Protein AF-A0A699ZZT6-F1 (afdb_monomer)

Sequence (70 aa):
MVGTRTIYERQIRETLGNNPDTSKALRLLMTQGKLARVGAGGRGDPFAYKATASGLDALQEMIINTSLAV

Nearest PDB structures (foldseek):
  5hs8-assembly1_A  TM=7.448E-01  e=2.063E-01  Bacillus subtilis subsp. subtilis str. 168
  1yyv-assembly1_B  TM=6.402E-01  e=9.941E-02  Salmonella enterica subsp. enterica serovar Typhimurium str. LT2
  4gcv-assembly6_K  TM=7.757E-01  e=3.071E-01  Pseudomonas aeruginosa PAO1
  4a5m-assembly1_B  TM=7.463E-01  e=3.071E-01  Bacillus subtilis
  4hqe-assembly1_A  TM=7.829E-01  e=5.581E-01  Staphylococcus aureus

Radius of gyration: 13.24 Å; Cα contacts (8 Å, |Δi|>4): 74; chains: 1; bounding box: 29×39×23 Å

Mean predicted aligned error: 5.68 Å

Secondary structure (DSSP, 8-state):
--SSS-EEHHHHHHHH-SSHHHHHHHHHHHHTTSEEEES-SSSSS--EEEE-HHHHHHHHHHHHHHHT--

pLDDT: mean 8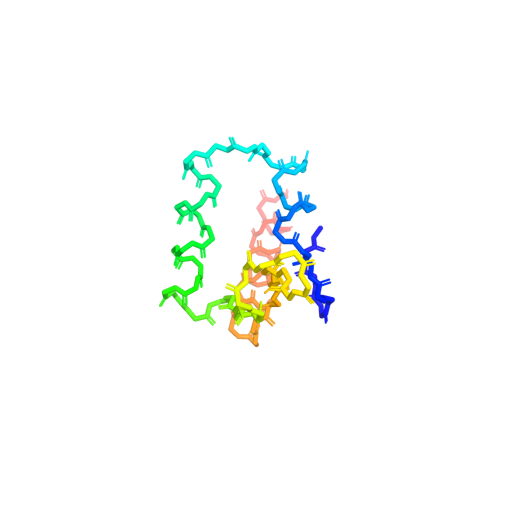7.34, std 11.7, range [44.72, 96.06]

Organism: Haematococcus lacustris (NCBI:txid44745)

Solvent-accessible surface area (backbone atoms only — not comparable to full-atom values): 4015 Å² total; per-residue (Å²): 133,74,51,98,46,79,42,43,50,67,60,51,28,73,73,75,41,87,49,71,64,53,55,48,51,54,50,50,36,36,76,70,52,23,35,46,78,43,65,85,60,43,97,91,34,50,36,27,38,30,49,30,71,64,28,50,52,55,49,51,53,50,50,53,57,57,69,73,73,114

InterPro domains:
  IPR057523 HTH three-helical bundle domain [PF25370] (9-28)

Structure (mmCIF, N/CA/C/O backbone):
data_AF-A0A699ZZT6-F1
#
_entry.id   AF-A0A699ZZT6-F1
#
loop_
_a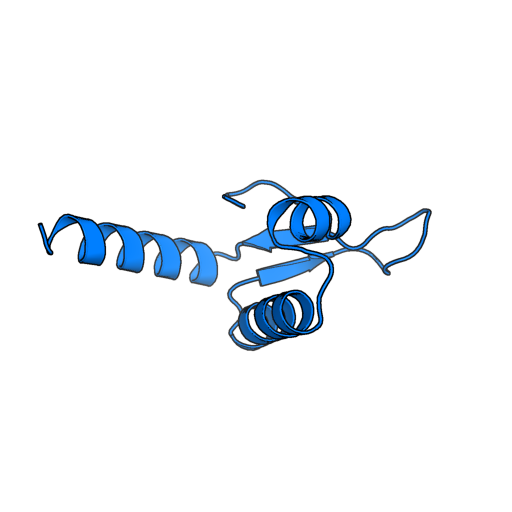tom_site.group_PDB
_atom_site.id
_atom_site.type_symbol
_atom_site.label_atom_id
_atom_site.label_alt_id
_atom_site.label_comp_id
_atom_site.label_asym_id
_atom_site.label_entity_id
_atom_site.label_seq_id
_atom_site.pdbx_PDB_ins_code
_atom_site.Cartn_x
_atom_site.Cartn_y
_atom_site.Cartn_z
_atom_site.occupancy
_atom_site.B_iso_or_equiv
_atom_site.auth_seq_id
_atom_site.auth_comp_id
_atom_site.auth_asym_id
_atom_site.auth_atom_id
_atom_site.pdbx_PDB_model_num
ATOM 1 N N . MET A 1 1 ? -4.868 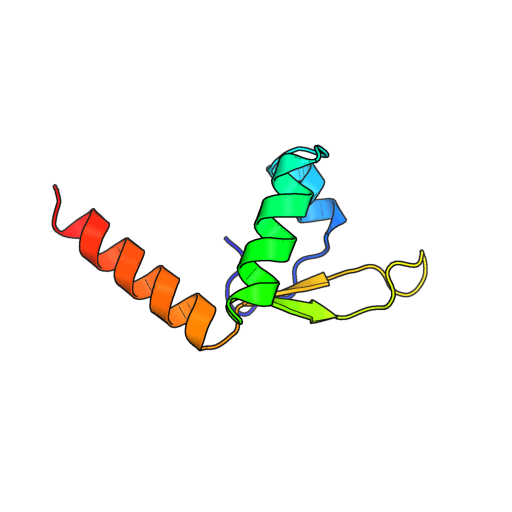6.717 -7.231 1.00 44.72 1 MET A N 1
ATOM 2 C CA . MET A 1 1 ? -5.259 6.324 -5.859 1.00 44.72 1 MET A CA 1
ATOM 3 C C . MET A 1 1 ? -5.237 4.810 -5.734 1.00 44.72 1 MET A C 1
ATOM 5 O O . MET A 1 1 ? -5.819 4.135 -6.575 1.00 44.72 1 MET A O 1
ATOM 9 N N . VAL A 1 2 ? -4.559 4.278 -4.716 1.00 45.19 2 VAL A N 1
ATOM 10 C CA . VAL A 1 2 ? -4.613 2.849 -4.374 1.00 45.19 2 VAL A CA 1
ATOM 11 C C . VAL A 1 2 ? -5.824 2.647 -3.454 1.00 45.19 2 VAL A C 1
ATOM 13 O O . VAL A 1 2 ? -5.738 2.936 -2.269 1.00 45.19 2 VAL A O 1
ATOM 16 N N . GLY A 1 3 ? -6.979 2.273 -4.015 1.00 60.38 3 GLY A N 1
ATOM 17 C CA . GLY A 1 3 ? -8.180 1.895 -3.246 1.00 60.38 3 GLY A CA 1
ATOM 18 C C . GLY A 1 3 ? -8.115 0.436 -2.763 1.00 60.38 3 GLY A C 1
ATOM 19 O O . GLY A 1 3 ? -7.055 -0.044 -2.375 1.00 60.38 3 GLY A O 1
ATOM 20 N N . THR A 1 4 ? -9.212 -0.326 -2.896 1.00 61.84 4 THR A N 1
ATOM 21 C CA . THR A 1 4 ? -9.267 -1.796 -2.668 1.00 61.84 4 THR A CA 1
ATOM 22 C C . THR A 1 4 ? -8.423 -2.626 -3.653 1.00 61.84 4 THR A C 1
ATOM 24 O O . THR A 1 4 ? -8.356 -3.854 -3.560 1.00 61.84 4 THR A O 1
ATOM 27 N N . ARG A 1 5 ? -7.771 -1.974 -4.621 1.00 78.50 5 ARG A N 1
ATOM 28 C CA . ARG A 1 5 ? -6.953 -2.605 -5.659 1.00 78.50 5 ARG A CA 1
ATOM 29 C C . ARG A 1 5 ? -5.530 -2.867 -5.176 1.00 78.50 5 ARG A C 1
ATOM 31 O O . ARG A 1 5 ? -4.897 -2.012 -4.569 1.00 78.50 5 ARG A O 1
ATOM 38 N N . THR A 1 6 ? -5.011 -4.032 -5.547 1.00 86.75 6 THR A N 1
ATOM 39 C CA . THR A 1 6 ? -3.579 -4.337 -5.496 1.00 86.75 6 THR A CA 1
ATOM 40 C C . THR A 1 6 ? -2.837 -3.467 -6.506 1.00 86.75 6 THR A C 1
ATOM 42 O O . THR A 1 6 ? -3.193 -3.488 -7.684 1.00 86.75 6 THR A O 1
ATOM 45 N N . ILE A 1 7 ? -1.810 -2.736 -6.075 1.00 92.12 7 ILE A N 1
ATOM 46 C CA . ILE A 1 7 ? -0.984 -1.904 -6.961 1.00 92.12 7 ILE A CA 1
ATOM 47 C C . ILE A 1 7 ? 0.474 -2.322 -6.835 1.00 92.12 7 ILE A C 1
ATOM 49 O O . ILE A 1 7 ? 1.011 -2.391 -5.731 1.00 92.12 7 ILE A O 1
ATOM 53 N N . TYR A 1 8 ? 1.115 -2.606 -7.966 1.00 92.62 8 TYR A N 1
ATOM 54 C CA . TYR A 1 8 ? 2.507 -3.044 -7.979 1.00 92.62 8 TYR A CA 1
ATOM 55 C C . TYR A 1 8 ? 3.457 -1.884 -7.706 1.00 92.62 8 TYR A C 1
ATOM 57 O O . TYR A 1 8 ? 3.240 -0.765 -8.168 1.00 92.62 8 TYR A O 1
ATOM 65 N N . GLU A 1 9 ? 4.566 -2.165 -7.023 1.00 92.19 9 GLU A N 1
ATOM 66 C CA . GLU A 1 9 ? 5.567 -1.151 -6.686 1.00 92.19 9 GLU A CA 1
ATOM 67 C C . GLU A 1 9 ? 6.104 -0.427 -7.923 1.00 92.19 9 GLU A C 1
ATOM 69 O O . GLU A 1 9 ? 6.328 0.780 -7.888 1.00 92.19 9 GLU A O 1
ATOM 74 N N . ARG A 1 10 ? 6.242 -1.148 -9.044 1.00 92.12 10 ARG A N 1
ATOM 75 C CA . ARG A 1 10 ? 6.632 -0.553 -10.326 1.00 92.12 10 ARG A CA 1
ATOM 76 C C . ARG A 1 10 ? 5.688 0.582 -10.726 1.00 92.12 10 ARG A C 1
ATOM 78 O O . ARG A 1 10 ? 6.166 1.663 -11.034 1.00 92.12 10 ARG A O 1
ATOM 85 N N . GLN A 1 11 ? 4.375 0.370 -10.640 1.00 93.25 11 GLN A N 1
ATOM 86 C CA . GLN A 1 11 ? 3.378 1.383 -11.004 1.00 93.25 11 GLN A CA 1
ATOM 87 C C . GLN A 1 11 ? 3.443 2.595 -10.068 1.00 93.25 11 GLN A C 1
ATOM 89 O O . GLN A 1 11 ? 3.305 3.738 -10.502 1.00 93.25 11 GLN A O 1
ATOM 94 N N . ILE A 1 12 ? 3.690 2.354 -8.776 1.00 92.62 12 ILE A N 1
ATOM 95 C CA . ILE A 1 12 ? 3.872 3.425 -7.788 1.00 92.62 12 ILE A CA 1
ATOM 96 C C . ILE A 1 12 ? 5.096 4.267 -8.157 1.00 92.62 12 ILE A C 1
ATOM 98 O O . ILE A 1 12 ? 5.005 5.489 -8.185 1.00 92.62 12 ILE A O 1
ATOM 102 N N . ARG A 1 13 ? 6.219 3.626 -8.495 1.00 93.31 13 ARG A N 1
ATOM 103 C CA . ARG A 1 13 ? 7.469 4.297 -8.882 1.00 93.31 13 ARG A CA 1
ATOM 104 C C . ARG A 1 13 ? 7.380 5.001 -10.234 1.00 93.31 13 ARG A C 1
ATOM 106 O O . ARG A 1 13 ? 7.987 6.050 -10.397 1.00 93.31 13 ARG A O 1
ATOM 113 N N . GLU A 1 14 ? 6.623 4.461 -11.184 1.00 94.25 14 GLU A N 1
ATOM 114 C CA . GLU A 1 14 ? 6.334 5.131 -12.459 1.00 94.25 14 GLU A CA 1
ATOM 115 C C . GLU A 1 14 ? 5.512 6.408 -12.244 1.00 94.25 14 GLU A C 1
ATOM 117 O O . GLU A 1 14 ? 5.728 7.399 -12.932 1.00 94.25 14 GLU A O 1
ATOM 122 N N . THR A 1 15 ? 4.609 6.407 -11.258 1.00 93.50 15 THR A N 1
ATOM 123 C CA . THR A 1 15 ? 3.721 7.549 -10.986 1.00 93.50 15 THR A CA 1
ATOM 124 C C . THR A 1 15 ? 4.358 8.603 -10.073 1.00 93.50 15 THR A C 1
ATOM 126 O O . THR A 1 15 ? 4.207 9.795 -10.313 1.00 93.50 15 THR A O 1
ATOM 129 N N . LEU A 1 16 ? 5.039 8.181 -9.002 1.00 91.44 16 LEU A N 1
ATOM 130 C CA . LEU A 1 16 ? 5.582 9.059 -7.950 1.00 91.44 16 LEU A CA 1
ATOM 131 C C . LEU A 1 16 ? 7.092 9.312 -8.082 1.00 91.44 16 LEU A C 1
ATOM 133 O O . LEU A 1 16 ? 7.654 10.150 -7.377 1.00 91.44 16 LEU A O 1
ATOM 137 N N . GLY A 1 17 ? 7.749 8.588 -8.986 1.00 91.69 17 GLY A N 1
ATOM 138 C CA . GLY A 1 17 ? 9.190 8.615 -9.178 1.00 91.69 17 GLY A CA 1
ATOM 139 C C . GLY A 1 17 ? 9.904 7.462 -8.472 1.00 91.69 17 GLY A C 1
ATOM 140 O O . GLY A 1 17 ? 9.581 7.048 -7.358 1.00 91.69 17 GLY A O 1
ATOM 141 N N . ASN A 1 18 ? 10.942 6.942 -9.126 1.00 93.00 18 ASN A N 1
ATOM 142 C CA . ASN A 1 18 ? 11.815 5.934 -8.540 1.00 93.00 18 ASN A CA 1
ATOM 143 C C . ASN A 1 18 ? 12.902 6.592 -7.675 1.00 93.00 18 ASN A C 1
ATOM 145 O O . ASN A 1 18 ? 14.059 6.677 -8.078 1.00 93.00 18 ASN A O 1
ATOM 149 N N . ASN A 1 19 ? 12.522 7.085 -6.495 1.00 92.94 19 ASN A N 1
ATOM 150 C CA . ASN A 1 19 ? 13.421 7.795 -5.584 1.00 92.94 19 ASN A CA 1
ATOM 151 C C . ASN A 1 19 ? 13.378 7.220 -4.149 1.00 92.94 19 ASN A C 1
ATOM 153 O O . ASN A 1 19 ? 12.470 6.451 -3.799 1.00 92.94 19 ASN A O 1
ATOM 157 N N . PRO A 1 20 ? 14.371 7.556 -3.301 1.00 93.81 20 PRO A N 1
ATOM 158 C CA . PRO A 1 20 ? 14.397 7.132 -1.903 1.00 93.81 20 PRO A CA 1
ATOM 159 C C . PRO A 1 20 ? 13.179 7.602 -1.105 1.00 93.81 20 PRO A C 1
ATOM 161 O O . PRO A 1 20 ? 12.750 6.900 -0.191 1.00 93.81 20 PRO A O 1
ATOM 164 N N . ASP A 1 21 ? 12.606 8.754 -1.449 1.00 94.06 21 ASP A N 1
ATOM 165 C CA . ASP A 1 21 ? 11.475 9.330 -0.722 1.00 94.06 21 ASP A CA 1
ATOM 166 C C . ASP A 1 21 ? 10.199 8.510 -0.912 1.00 94.06 21 ASP A C 1
ATOM 168 O O . ASP A 1 21 ? 9.498 8.234 0.058 1.00 94.06 21 ASP A O 1
ATOM 172 N N . THR A 1 22 ? 9.969 7.983 -2.115 1.00 94.31 22 THR A N 1
ATOM 173 C CA . THR A 1 22 ? 8.878 7.040 -2.400 1.00 94.31 22 THR A CA 1
ATOM 174 C C . THR A 1 22 ? 9.036 5.766 -1.572 1.00 94.31 22 THR A C 1
ATOM 176 O O . THR A 1 22 ? 8.082 5.301 -0.947 1.00 94.31 22 THR A O 1
ATOM 179 N N . SER A 1 23 ? 10.257 5.229 -1.479 1.00 92.75 23 SER A N 1
ATOM 180 C CA . SER A 1 23 ? 10.544 4.063 -0.631 1.00 92.75 23 SER A CA 1
ATOM 181 C C . SER A 1 23 ? 10.302 4.358 0.857 1.00 92.75 23 SER A C 1
ATOM 183 O O . SER A 1 23 ? 9.747 3.519 1.570 1.00 92.75 23 SER A O 1
ATOM 185 N N . LYS A 1 24 ? 10.692 5.547 1.337 1.00 95.69 24 LYS A N 1
ATOM 186 C CA . LYS A 1 24 ? 10.463 5.981 2.724 1.00 95.69 24 LYS A CA 1
ATOM 187 C C . LYS A 1 24 ? 8.977 6.155 3.016 1.00 95.69 24 LYS A C 1
ATOM 189 O O . LYS A 1 24 ? 8.518 5.676 4.048 1.00 95.69 24 LYS A O 1
ATOM 194 N N . ALA A 1 25 ? 8.227 6.778 2.111 1.00 95.06 25 ALA A N 1
ATOM 195 C CA . ALA A 1 25 ? 6.788 6.970 2.249 1.00 95.06 25 ALA A CA 1
ATOM 196 C C . ALA A 1 25 ? 6.054 5.624 2.332 1.00 95.06 25 ALA A C 1
ATOM 198 O O . ALA A 1 25 ? 5.273 5.408 3.258 1.00 95.06 25 ALA A O 1
ATOM 199 N N . LEU A 1 26 ? 6.371 4.680 1.438 1.00 93.94 26 LEU A N 1
AT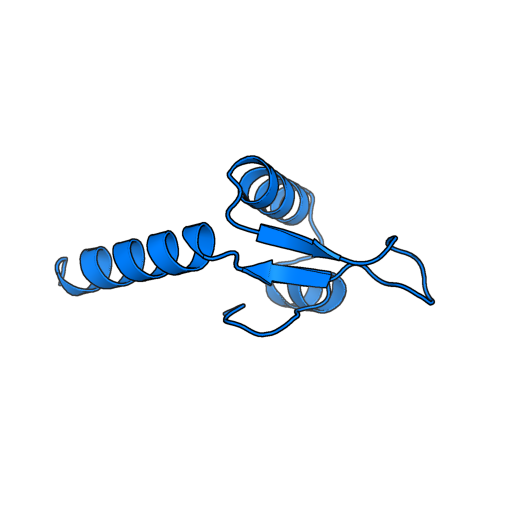OM 200 C CA . LEU A 1 26 ? 5.812 3.325 1.484 1.00 93.94 26 LEU A CA 1
ATOM 201 C C . LEU A 1 26 ? 6.137 2.626 2.806 1.00 93.94 26 LEU A C 1
ATOM 203 O O . LEU A 1 26 ? 5.247 2.057 3.435 1.00 93.94 26 LEU A O 1
ATOM 207 N N . ARG A 1 27 ? 7.391 2.712 3.266 1.00 95.25 27 ARG A N 1
ATOM 208 C CA . ARG A 1 27 ? 7.806 2.119 4.542 1.00 95.25 27 ARG A CA 1
ATOM 209 C C . ARG A 1 27 ? 7.071 2.741 5.727 1.00 95.25 27 ARG A C 1
ATOM 211 O O . ARG A 1 27 ? 6.614 2.004 6.591 1.00 95.25 27 ARG A O 1
ATOM 218 N N . LEU A 1 28 ? 6.924 4.063 5.763 1.00 96.06 28 LEU A N 1
ATOM 219 C CA . LEU A 1 28 ? 6.196 4.764 6.822 1.00 96.06 28 LEU A CA 1
ATOM 220 C C . LEU A 1 28 ? 4.724 4.348 6.861 1.00 96.06 28 LEU A C 1
ATOM 222 O O . LEU A 1 28 ? 4.217 4.020 7.929 1.00 96.06 28 LEU A O 1
ATOM 226 N N . LEU A 1 29 ? 4.058 4.295 5.707 1.00 94.62 29 LEU A N 1
ATOM 227 C CA . LEU A 1 29 ? 2.662 3.864 5.615 1.00 94.62 29 LEU A CA 1
ATOM 228 C C . LEU A 1 29 ? 2.475 2.400 6.037 1.00 94.62 29 LEU A C 1
ATOM 230 O O . LEU A 1 29 ? 1.474 2.072 6.672 1.00 94.62 29 LEU A O 1
ATOM 234 N N . MET A 1 30 ? 3.438 1.527 5.734 1.00 95.12 30 MET A N 1
ATOM 235 C CA . MET A 1 30 ? 3.438 0.148 6.230 1.00 95.12 30 MET A CA 1
ATOM 236 C C . MET A 1 30 ? 3.634 0.079 7.747 1.00 95.12 30 MET A C 1
ATOM 238 O O . MET A 1 30 ? 2.885 -0.619 8.421 1.00 95.12 30 MET A O 1
ATOM 242 N N . THR A 1 31 ? 4.606 0.815 8.299 1.00 96.00 31 THR A N 1
ATOM 243 C CA . THR A 1 31 ? 4.850 0.867 9.751 1.00 96.00 31 THR A CA 1
ATOM 244 C C . THR A 1 31 ? 3.636 1.406 10.508 1.00 96.00 31 THR A C 1
ATOM 246 O O . THR A 1 31 ? 3.329 0.932 11.594 1.00 96.00 31 THR A O 1
ATOM 249 N N . GLN A 1 32 ? 2.914 2.362 9.921 1.00 95.19 32 GLN A N 1
ATOM 250 C CA . GLN A 1 32 ? 1.664 2.896 10.468 1.00 95.19 32 GLN A CA 1
ATOM 251 C C . GLN A 1 32 ? 0.464 1.952 10.283 1.00 95.19 32 GLN A C 1
ATOM 253 O O . GLN A 1 32 ? -0.647 2.313 10.6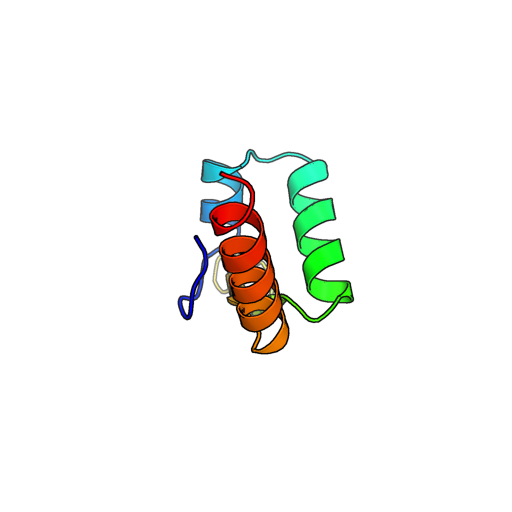53 1.00 95.19 32 GLN A O 1
ATOM 258 N N . GLY A 1 33 ? 0.646 0.779 9.670 1.00 94.88 33 GLY A N 1
ATOM 259 C CA . GLY A 1 33 ? -0.431 -0.182 9.435 1.00 94.88 33 GLY A CA 1
ATOM 260 C C . GLY A 1 33 ? -1.451 0.252 8.380 1.00 94.88 33 GLY A C 1
ATOM 261 O O . GLY A 1 33 ? -2.502 -0.371 8.270 1.00 94.88 33 GLY A O 1
ATOM 262 N N . LYS A 1 34 ? -1.158 1.292 7.587 1.00 94.25 34 LYS A N 1
ATOM 263 C CA . LYS A 1 34 ? -2.043 1.837 6.539 1.00 94.25 34 LYS A CA 1
ATOM 264 C C . LYS A 1 34 ? -1.913 1.098 5.208 1.00 94.25 34 LYS A C 1
ATOM 266 O O . LYS A 1 34 ? -2.846 1.078 4.408 1.00 94.25 34 LYS A O 1
ATOM 271 N N . LEU A 1 35 ? -0.751 0.492 4.966 1.00 94.94 35 LEU A N 1
ATOM 272 C CA . LEU A 1 35 ? -0.490 -0.343 3.797 1.00 94.94 35 LEU A CA 1
ATOM 273 C C . LEU A 1 35 ? -0.061 -1.746 4.210 1.00 94.94 35 LEU A C 1
ATOM 275 O O . LEU A 1 35 ? 0.793 -1.919 5.077 1.00 94.94 35 LEU A O 1
ATOM 279 N N . ALA A 1 36 ? -0.585 -2.736 3.499 1.00 93.62 36 ALA A N 1
ATOM 280 C CA . ALA A 1 36 ? -0.068 -4.093 3.497 1.00 93.62 36 ALA A CA 1
ATOM 281 C C . ALA A 1 36 ? 0.727 -4.328 2.210 1.00 93.62 36 ALA A C 1
ATOM 283 O O . ALA A 1 36 ? 0.269 -3.980 1.117 1.00 93.62 36 ALA A O 1
ATOM 284 N N . ARG A 1 37 ? 1.909 -4.936 2.342 1.00 93.88 37 ARG A N 1
ATOM 285 C CA . ARG A 1 37 ? 2.723 -5.380 1.208 1.00 93.88 37 ARG A CA 1
ATOM 286 C C . ARG A 1 37 ? 2.549 -6.878 1.007 1.00 93.88 37 ARG A C 1
ATOM 288 O O . ARG A 1 37 ? 2.615 -7.640 1.966 1.00 93.88 37 ARG A O 1
ATOM 295 N N . VAL A 1 38 ? 2.381 -7.277 -0.243 1.00 90.69 38 VAL A N 1
ATOM 296 C CA . VAL A 1 38 ? 2.354 -8.668 -0.692 1.00 90.69 38 VAL A CA 1
ATOM 297 C C . VAL A 1 38 ? 3.451 -8.900 -1.730 1.00 90.69 38 VAL A C 1
ATOM 299 O O . VAL A 1 38 ? 3.931 -7.952 -2.357 1.00 90.69 38 VAL A O 1
ATOM 302 N N . GLY A 1 39 ? 3.841 -10.162 -1.884 1.00 89.50 39 GLY A N 1
ATOM 303 C CA . GLY A 1 39 ? 4.916 -10.599 -2.769 1.00 89.50 39 GLY A CA 1
ATOM 304 C C . GLY A 1 39 ? 6.317 -10.485 -2.158 1.00 89.50 39 GLY A C 1
ATOM 305 O O . GLY A 1 39 ? 6.530 -9.777 -1.169 1.00 89.50 39 GLY A O 1
ATOM 306 N N . ALA A 1 40 ? 7.275 -11.201 -2.745 1.00 88.12 40 ALA A N 1
ATOM 307 C CA . ALA A 1 40 ? 8.666 -11.294 -2.294 1.00 88.12 40 ALA A CA 1
ATOM 308 C C . ALA A 1 40 ? 9.623 -10.273 -2.948 1.00 88.12 40 ALA A C 1
ATOM 310 O O . ALA A 1 40 ? 10.775 -10.160 -2.532 1.00 88.12 40 ALA A O 1
ATOM 311 N N . GLY A 1 41 ? 9.168 -9.520 -3.956 1.00 83.50 41 GLY A N 1
ATOM 312 C CA . GLY A 1 41 ? 9.967 -8.501 -4.649 1.00 83.50 41 GLY A CA 1
ATOM 313 C C . GLY A 1 41 ? 10.791 -9.021 -5.832 1.00 83.50 41 GLY A C 1
ATOM 314 O O . GLY A 1 41 ? 11.632 -8.295 -6.359 1.00 83.50 41 GLY A O 1
ATOM 315 N N . GLY A 1 42 ? 10.560 -10.263 -6.265 1.00 85.94 42 GLY A N 1
ATOM 316 C CA . GLY A 1 42 ? 11.246 -10.887 -7.400 1.00 85.94 42 GLY A CA 1
ATOM 317 C C . GLY A 1 42 ? 10.513 -10.700 -8.733 1.00 85.94 42 GLY A C 1
ATOM 318 O O . GLY A 1 42 ? 9.367 -10.266 -8.780 1.00 85.94 42 GLY A O 1
ATOM 319 N N . ARG A 1 43 ? 11.147 -11.092 -9.850 1.00 82.69 43 ARG A N 1
ATOM 320 C CA . ARG A 1 43 ? 10.536 -11.007 -11.197 1.00 82.69 43 ARG A CA 1
ATOM 321 C C . ARG A 1 43 ? 9.245 -11.831 -11.324 1.00 82.69 43 ARG A C 1
ATOM 323 O O . ARG A 1 43 ? 8.351 -11.417 -12.053 1.00 82.69 43 ARG A O 1
ATOM 330 N N . GLY A 1 44 ? 9.172 -12.974 -10.638 1.00 86.50 44 GLY A N 1
ATOM 331 C CA . GLY A 1 44 ? 7.993 -13.850 -10.611 1.00 86.50 44 GLY A CA 1
ATOM 332 C C . GLY A 1 44 ? 6.981 -13.523 -9.510 1.00 86.50 44 GLY A C 1
ATOM 333 O O . GLY A 1 44 ? 5.850 -13.982 -9.590 1.00 86.50 44 GLY A O 1
ATOM 334 N N . ASP A 1 45 ? 7.370 -12.723 -8.515 1.00 87.88 45 ASP A N 1
ATOM 335 C CA . ASP A 1 45 ? 6.516 -12.338 -7.388 1.00 87.88 45 ASP A CA 1
ATOM 336 C C . ASP A 1 45 ? 6.848 -10.900 -6.944 1.00 87.88 45 ASP A C 1
ATOM 338 O O . ASP A 1 45 ? 7.541 -10.681 -5.941 1.00 87.88 45 ASP A O 1
ATOM 342 N N . PRO A 1 46 ? 6.481 -9.901 -7.767 1.00 90.00 46 PRO A N 1
ATOM 343 C CA . PRO A 1 46 ? 6.842 -8.512 -7.529 1.00 90.00 46 PRO A CA 1
ATOM 344 C C . PRO A 1 46 ? 6.095 -7.946 -6.323 1.00 90.00 46 PRO A C 1
ATOM 346 O O . PRO A 1 46 ? 4.964 -8.334 -6.033 1.00 90.00 46 PRO A O 1
ATOM 349 N N . PHE A 1 47 ? 6.696 -6.955 -5.660 1.00 93.62 47 PHE A N 1
ATOM 350 C CA . PHE A 1 47 ? 6.009 -6.268 -4.574 1.00 93.62 47 PHE A CA 1
ATOM 351 C C . PHE A 1 47 ? 4.743 -5.584 -5.070 1.00 93.62 47 PHE A C 1
ATOM 353 O O . PHE A 1 47 ? 4.750 -4.855 -6.071 1.00 93.62 47 PHE A O 1
ATOM 360 N N . ALA A 1 48 ? 3.672 -5.782 -4.315 1.00 92.94 48 ALA A N 1
ATOM 361 C CA . ALA A 1 48 ? 2.435 -5.060 -4.489 1.00 92.94 48 ALA A CA 1
ATOM 362 C C . ALA A 1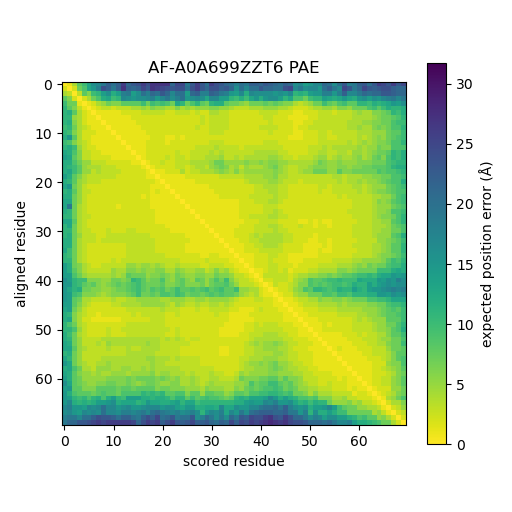 48 ? 1.868 -4.604 -3.148 1.00 92.94 48 ALA A C 1
ATOM 364 O O . ALA A 1 48 ? 2.149 -5.177 -2.097 1.00 92.94 48 ALA A O 1
ATOM 365 N N . TYR A 1 49 ? 1.062 -3.555 -3.199 1.00 93.94 49 TYR A N 1
ATOM 366 C CA . TYR A 1 49 ? 0.548 -2.857 -2.037 1.00 93.94 49 TYR A CA 1
ATOM 367 C C . TYR A 1 49 ? -0.971 -2.797 -2.077 1.00 93.94 49 TYR A C 1
ATOM 369 O O . TYR A 1 49 ? -1.573 -2.640 -3.144 1.00 93.94 49 TYR A O 1
ATOM 377 N N . LYS A 1 50 ? -1.578 -2.908 -0.897 1.00 93.06 50 LYS A N 1
ATOM 378 C CA . LYS A 1 50 ? -3.010 -2.707 -0.667 1.00 93.06 50 LYS A CA 1
ATOM 379 C C . LYS A 1 50 ? -3.214 -1.785 0.523 1.00 93.06 50 LYS A C 1
ATOM 381 O O . LYS A 1 50 ? -2.499 -1.907 1.519 1.00 93.06 50 LYS A O 1
ATOM 386 N N . ALA A 1 51 ? -4.210 -0.910 0.433 1.00 92.81 51 ALA A N 1
ATOM 387 C CA . ALA A 1 51 ? -4.692 -0.181 1.595 1.00 92.81 51 ALA A CA 1
ATOM 388 C C . ALA A 1 51 ? -5.310 -1.159 2.602 1.00 92.81 51 ALA A C 1
ATOM 390 O O . ALA A 1 51 ? -6.037 -2.081 2.226 1.00 92.81 51 ALA A O 1
ATOM 391 N N . THR A 1 52 ? -4.989 -0.977 3.877 1.00 93.25 52 THR A N 1
ATOM 392 C CA . THR A 1 52 ? -5.694 -1.647 4.975 1.00 93.25 52 THR A CA 1
ATOM 393 C C . THR A 1 52 ? -6.966 -0.871 5.314 1.00 93.25 52 THR A C 1
ATOM 395 O O . THR A 1 52 ? -7.155 0.243 4.826 1.00 93.25 52 THR A O 1
ATOM 398 N N . ALA A 1 53 ? -7.818 -1.419 6.187 1.00 91.25 53 ALA A N 1
ATOM 399 C CA . ALA A 1 53 ? -8.973 -0.683 6.711 1.00 91.25 53 ALA A CA 1
ATOM 400 C C . ALA A 1 53 ? -8.547 0.670 7.311 1.00 91.25 53 ALA A C 1
ATOM 402 O O . ALA A 1 53 ? -8.995 1.709 6.848 1.00 91.25 53 ALA A O 1
ATOM 403 N N . SER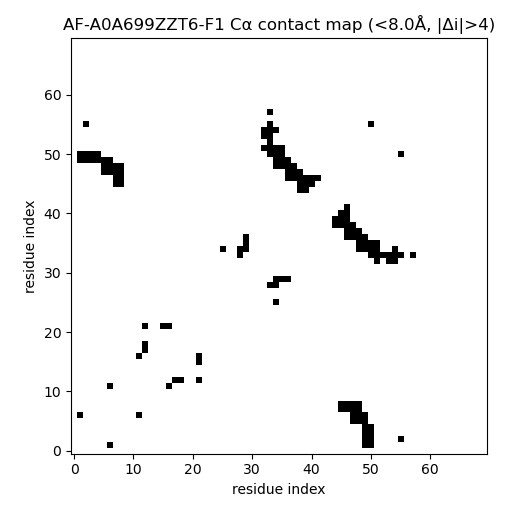 A 1 54 ? -7.541 0.666 8.195 1.00 92.38 54 SER A N 1
ATOM 404 C CA . SER A 1 54 ? -6.983 1.892 8.786 1.00 92.38 54 SER A CA 1
ATOM 405 C C . SER A 1 54 ? -6.438 2.881 7.745 1.00 92.38 54 SER A C 1
ATOM 407 O O . SER A 1 54 ? -6.557 4.093 7.912 1.00 92.38 54 SER A O 1
ATOM 409 N N . GLY A 1 55 ? -5.848 2.388 6.650 1.00 92.19 55 GLY A N 1
ATOM 410 C CA . GLY A 1 55 ? -5.397 3.244 5.552 1.00 92.19 55 GLY A CA 1
ATOM 411 C C . GLY A 1 55 ? -6.544 3.899 4.780 1.00 92.19 55 GLY A C 1
ATOM 412 O O . GLY A 1 55 ? -6.415 5.052 4.372 1.00 92.19 55 GLY A O 1
ATOM 413 N N . LEU A 1 56 ? -7.655 3.183 4.588 1.00 90.31 56 LEU A N 1
ATOM 414 C CA . LEU A 1 56 ? -8.859 3.708 3.942 1.00 90.31 56 LEU A CA 1
ATOM 415 C C . LEU A 1 56 ? -9.579 4.719 4.839 1.00 90.31 56 LEU A C 1
ATOM 417 O O . LEU A 1 56 ? -9.950 5.782 4.348 1.00 90.31 56 LEU A O 1
ATOM 421 N N . ASP A 1 57 ? -9.689 4.431 6.135 1.00 91.69 57 ASP A N 1
ATOM 422 C CA . ASP A 1 57 ? -10.288 5.339 7.117 1.00 91.69 57 ASP A CA 1
ATOM 423 C C . ASP A 1 57 ? -9.513 6.662 7.168 1.00 91.69 57 ASP A C 1
ATOM 425 O O . ASP A 1 57 ? -10.092 7.733 7.007 1.00 91.69 57 ASP A O 1
ATOM 429 N N . ALA A 1 58 ? -8.179 6.595 7.251 1.00 89.56 58 ALA A N 1
ATOM 430 C CA . ALA A 1 58 ? -7.326 7.784 7.242 1.00 89.56 58 ALA A CA 1
ATOM 431 C C . ALA A 1 58 ? -7.447 8.600 5.941 1.00 89.56 58 ALA A C 1
ATOM 433 O O . ALA A 1 58 ? -7.357 9.828 5.961 1.00 89.56 58 ALA A O 1
ATOM 434 N N . LEU A 1 59 ? -7.641 7.938 4.793 1.00 88.00 59 LEU A N 1
ATOM 435 C CA . LEU A 1 59 ? -7.911 8.630 3.530 1.00 88.00 59 LEU A CA 1
ATOM 436 C C . LEU A 1 59 ? -9.279 9.310 3.547 1.00 88.00 59 LEU A C 1
ATOM 438 O O . LEU A 1 59 ? -9.393 10.439 3.078 1.00 88.00 59 LEU A O 1
ATOM 442 N N . GLN A 1 60 ? -10.302 8.649 4.084 1.00 88.75 60 GLN A N 1
ATOM 443 C CA . GLN A 1 60 ? -11.644 9.208 4.184 1.00 88.75 60 GLN A CA 1
ATOM 444 C C . GLN A 1 60 ? -11.678 10.424 5.116 1.00 88.75 60 GLN A C 1
ATOM 446 O O . GLN A 1 60 ? -12.227 11.456 4.737 1.00 88.75 60 GLN A O 1
ATOM 451 N N . GLU A 1 61 ? -11.020 10.348 6.274 1.00 87.81 61 GLU A N 1
ATOM 452 C CA . GLU A 1 61 ? -10.830 11.485 7.182 1.00 87.81 61 GLU A CA 1
ATOM 453 C C . GLU A 1 61 ? -10.119 12.652 6.487 1.00 87.81 61 GLU A C 1
ATOM 455 O O . GLU A 1 61 ? -10.575 13.794 6.563 1.00 87.81 61 GLU A O 1
ATOM 460 N N . MET A 1 62 ? -9.035 12.372 5.755 1.00 86.94 62 MET A N 1
ATOM 461 C CA 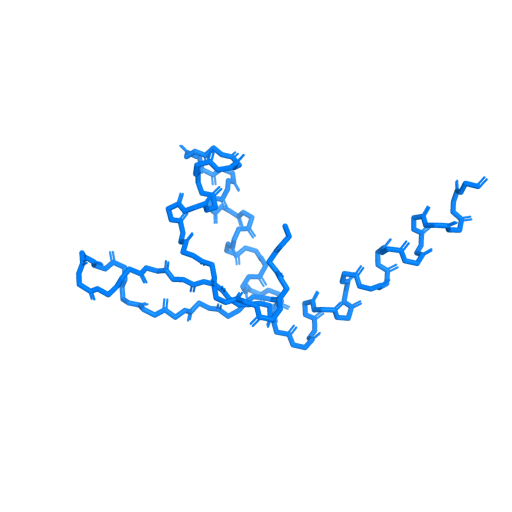. MET A 1 62 ? -8.297 13.399 5.018 1.00 86.94 62 MET A CA 1
ATOM 462 C C . MET A 1 62 ? -9.167 14.067 3.946 1.00 86.94 62 MET A C 1
ATOM 464 O O . MET A 1 62 ? -9.135 15.291 3.810 1.00 86.94 62 MET A O 1
ATOM 468 N N . ILE A 1 63 ? -9.947 13.285 3.195 1.00 87.38 63 ILE A N 1
ATOM 469 C CA . ILE A 1 63 ? -10.856 13.806 2.166 1.00 87.38 63 ILE A CA 1
ATOM 470 C C . ILE A 1 63 ? -11.909 14.707 2.810 1.00 87.38 63 ILE A C 1
ATOM 472 O O . ILE A 1 63 ? -12.059 15.845 2.376 1.00 87.38 63 ILE A O 1
ATOM 476 N N . ILE A 1 64 ? -12.572 14.243 3.874 1.00 86.56 64 ILE A N 1
ATOM 477 C CA . ILE A 1 64 ? -13.593 15.019 4.595 1.00 86.56 64 ILE A CA 1
ATOM 478 C C . ILE A 1 64 ? -13.007 16.341 5.096 1.00 86.56 64 ILE A C 1
ATOM 480 O O . ILE A 1 64 ? -13.577 17.401 4.848 1.00 86.56 64 ILE A O 1
ATOM 484 N N . ASN A 1 65 ? -11.842 16.298 5.745 1.00 81.81 65 ASN A N 1
ATOM 485 C CA . ASN A 1 65 ? -11.212 17.495 6.296 1.00 81.81 65 ASN A CA 1
ATOM 486 C C . ASN A 1 65 ? -10.765 18.483 5.205 1.00 81.81 65 ASN A C 1
ATOM 488 O O . ASN A 1 65 ? -10.797 19.691 5.408 1.00 81.81 65 ASN A O 1
ATOM 492 N N . THR A 1 66 ? -10.387 17.980 4.028 1.00 79.56 66 THR A N 1
ATOM 493 C CA . THR A 1 66 ? -10.025 18.825 2.880 1.00 79.56 66 THR A CA 1
ATOM 494 C C . THR A 1 66 ? -11.263 19.435 2.215 1.00 79.56 66 THR A C 1
ATOM 496 O O . THR A 1 66 ? -11.212 20.572 1.760 1.00 79.56 66 THR A O 1
ATOM 499 N N . SER A 1 67 ? -12.389 18.717 2.184 1.00 73.06 67 SER A N 1
ATOM 500 C CA . SER A 1 67 ? -13.660 19.211 1.636 1.00 73.06 67 SER A CA 1
ATOM 501 C C . SER A 1 67 ? -14.364 20.239 2.524 1.00 73.06 67 SER A C 1
ATOM 503 O O . SER A 1 67 ? -15.190 20.986 2.018 1.00 73.06 67 SER A O 1
ATOM 505 N N . LEU A 1 68 ? -14.053 20.280 3.823 1.00 65.06 68 LEU A N 1
ATOM 506 C CA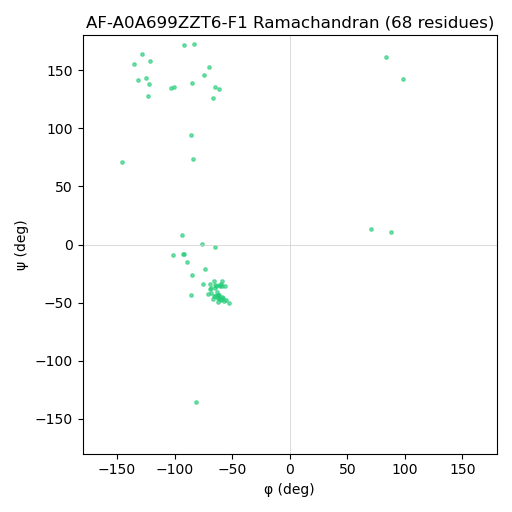 . LEU A 1 68 ? -14.581 21.270 4.772 1.00 65.06 68 LEU A CA 1
ATOM 507 C C . LEU A 1 68 ? -13.693 22.521 4.905 1.00 65.06 68 LEU A C 1
ATOM 509 O O . LEU A 1 68 ? -14.082 23.477 5.569 1.00 65.06 68 LEU A O 1
ATOM 513 N N . ALA A 1 69 ? -12.499 22.507 4.307 1.00 58.31 69 ALA A N 1
ATOM 514 C CA . ALA A 1 69 ? -11.539 23.611 4.336 1.00 58.31 69 ALA A CA 1
ATOM 515 C C . ALA A 1 69 ? -11.663 24.572 3.130 1.00 58.31 69 ALA A C 1
ATOM 517 O O . ALA A 1 69 ? -10.808 25.444 2.963 1.00 58.31 69 ALA A O 1
ATOM 518 N N . VAL A 1 70 ? -12.700 24.403 2.299 1.00 53.09 70 VAL A N 1
ATOM 519 C CA . VAL A 1 70 ? -13.066 25.251 1.147 1.00 53.09 70 VAL A CA 1
ATOM 520 C C . VAL A 1 70 ? -14.435 25.860 1.409 1.00 53.09 70 VAL A C 1
ATOM 522 O O . VAL A 1 70 ? -14.593 27.067 1.131 1.00 53.09 70 VAL A O 1
#

Foldseek 3Di:
DQAQDKAFPVNQCVVVNPDVVSVVVVVVCVVVVQKDWFFDCDPVTRIIIHGDPVVVVVVVVVVVVVVVVD